Protein AF-A0AAD8ESD8-F1 (afdb_monomer_lite)

pLDDT: mean 88.78, std 8.63, range [64.62, 97.5]

Organism: Diploptera punctata (NCBI:txid6984)

Radius of gyration: 14.27 Å; chains: 1; bounding box: 31×28×37 Å

Foldseek 3Di:
DDPPDAPDDDDDDDDDDDDDDPRRQVQKDFDWDQDPVRDTDTDDIWGDPDPPDIGD

Sequence (56 aa):
VECGVSVRGPLPLVYNGLPTDKGEWPWLVAMFIKSKTASLQFQCGASLLSRTIVLT

Secondary structure (DSSP, 8-state):
---S--SS-SPP---S--PPPTTSSTTEEEEEEEPTTS-EEEEEEEEE-SSS-EE-

InterPro domains:
  IPR001254 Serine proteases, trypsin domain [PF00089] (16-56)
  IPR009003 Peptidase S1, PA clan [SSF50494] (2-56)

Structure (mmCIF, N/CA/C/O backbone):
data_AF-A0AAD8ESD8-F1
#
_entry.id   AF-A0AAD8ESD8-F1
#
loop_
_atom_site.group_PDB
_atom_site.id
_atom_site.type_symbol
_atom_site.label_atom_id
_atom_site.label_alt_id
_atom_site.label_comp_id
_atom_site.label_asym_id
_atom_site.label_entity_id
_atom_site.label_seq_id
_atom_site.pdbx_PDB_ins_code
_atom_site.Cartn_x
_atom_site.Cartn_y
_atom_site.Cartn_z
_atom_site.occupancy
_atom_site.B_iso_or_equiv
_atom_site.auth_seq_id
_atom_site.auth_comp_id
_atom_site.auth_asym_id
_atom_site.auth_atom_id
_atom_site.pdbx_PDB_model_num
ATOM 1 N N . VAL A 1 1 ? -2.996 -18.035 -10.647 1.00 72.31 1 VAL A N 1
ATOM 2 C CA . VAL A 1 1 ? -3.158 -16.625 -10.224 1.00 72.31 1 VAL A CA 1
ATOM 3 C C . VAL A 1 1 ? -1.809 -15.968 -10.383 1.00 72.31 1 VAL A C 1
ATOM 5 O O . VAL A 1 1 ? -0.840 -16.525 -9.891 1.00 72.31 1 VAL A O 1
ATOM 8 N N . GLU A 1 2 ? -1.735 -14.888 -11.147 1.00 86.25 2 GLU A N 1
ATOM 9 C CA . GLU A 1 2 ? -0.480 -14.172 -11.393 1.00 86.25 2 GLU A CA 1
ATOM 10 C C . GLU A 1 2 ? -0.260 -13.122 -10.295 1.00 86.25 2 GLU A C 1
ATOM 12 O O . GLU A 1 2 ? -1.225 -12.562 -9.770 1.00 86.25 2 GLU A O 1
ATOM 17 N N . CYS A 1 3 ? 0.997 -12.884 -9.921 1.00 91.25 3 CYS A N 1
ATOM 18 C CA . CYS A 1 3 ? 1.414 -11.862 -8.959 1.00 91.25 3 CYS A CA 1
ATOM 19 C C . CYS A 1 3 ? 2.557 -11.026 -9.553 1.00 91.25 3 CYS A C 1
ATOM 21 O O . CYS A 1 3 ? 3.220 -11.460 -10.491 1.00 91.25 3 CYS A O 1
ATOM 23 N N . GLY A 1 4 ? 2.774 -9.815 -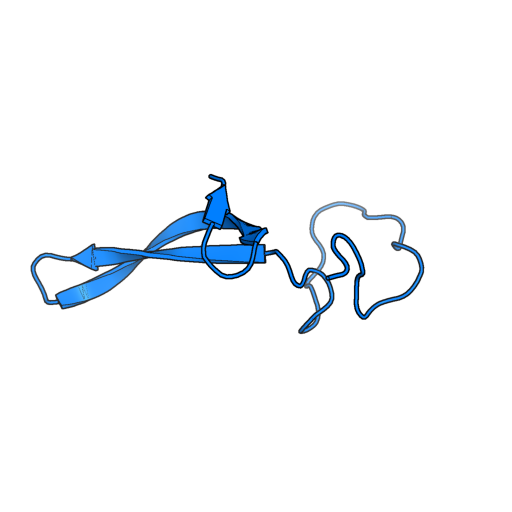9.034 1.00 90.19 4 GLY A N 1
ATOM 24 C CA . GLY A 1 4 ? 3.892 -8.960 -9.460 1.00 90.19 4 GLY A CA 1
ATOM 25 C C . GLY A 1 4 ? 3.774 -8.363 -10.869 1.00 90.19 4 GLY A C 1
ATOM 26 O O . GLY A 1 4 ? 4.730 -7.765 -11.352 1.00 90.19 4 GLY A O 1
ATOM 27 N N . VAL A 1 5 ? 2.617 -8.488 -11.526 1.00 90.00 5 VAL A N 1
ATOM 28 C CA . VAL A 1 5 ? 2.365 -7.893 -12.846 1.00 90.00 5 VAL A CA 1
ATOM 29 C C . VAL A 1 5 ? 1.794 -6.488 -12.668 1.00 90.00 5 VAL A C 1
ATOM 31 O O . VAL A 1 5 ? 0.718 -6.321 -12.093 1.00 90.00 5 VAL A O 1
ATOM 34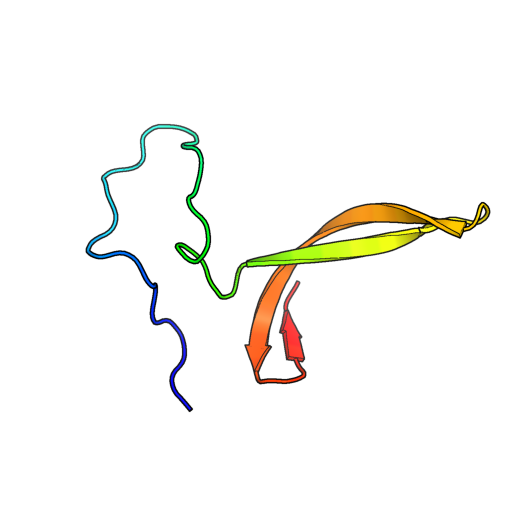 N N . SER A 1 6 ? 2.521 -5.477 -13.142 1.00 86.94 6 SER A N 1
ATOM 35 C CA . SER A 1 6 ? 2.027 -4.100 -13.223 1.00 86.94 6 SER A CA 1
ATOM 36 C C . SER A 1 6 ? 1.225 -3.890 -14.509 1.00 86.94 6 SER A C 1
ATOM 38 O O . SER A 1 6 ? 1.516 -4.500 -15.537 1.00 86.94 6 SER A O 1
ATOM 40 N N . VAL A 1 7 ? 0.227 -3.000 -14.466 1.00 82.50 7 VAL A N 1
ATOM 41 C CA . VAL A 1 7 ? -0.506 -2.560 -15.669 1.00 82.50 7 VAL A CA 1
ATOM 42 C C . VAL A 1 7 ? 0.375 -1.666 -16.556 1.00 82.50 7 VAL A C 1
ATOM 44 O O . VAL A 1 7 ? 0.104 -1.517 -17.748 1.00 82.50 7 VAL A O 1
ATOM 47 N N . ARG A 1 8 ? 1.445 -1.079 -16.003 1.00 74.12 8 ARG A N 1
ATOM 48 C CA . ARG A 1 8 ? 2.421 -0.280 -16.750 1.00 74.12 8 ARG A CA 1
ATOM 49 C C . ARG A 1 8 ? 3.641 -1.099 -17.170 1.00 74.12 8 ARG A C 1
ATOM 51 O O . ARG A 1 8 ? 4.033 -2.051 -16.503 1.00 74.12 8 ARG A O 1
ATOM 58 N N . GLY A 1 9 ? 4.214 -0.695 -18.309 1.00 68.19 9 GLY A N 1
ATOM 59 C CA . GLY A 1 9 ? 5.458 -1.225 -18.873 1.00 68.19 9 GLY A CA 1
ATOM 60 C C . GLY A 1 9 ? 6.706 -0.865 -18.045 1.00 68.19 9 GLY A C 1
ATOM 61 O O . GLY A 1 9 ? 6.578 -0.550 -16.864 1.00 68.19 9 GLY A O 1
ATOM 62 N N . PRO A 1 10 ? 7.920 -0.930 -18.627 1.00 64.62 10 PRO A N 1
ATOM 63 C CA . PRO A 1 10 ? 9.174 -0.845 -17.877 1.00 64.62 10 PRO A CA 1
ATOM 64 C C . PRO A 1 10 ? 9.243 0.394 -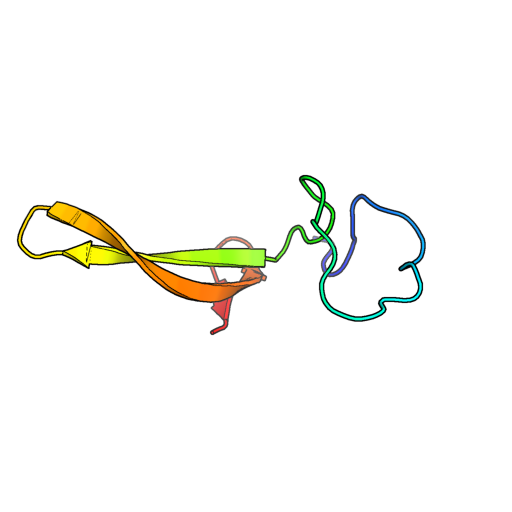16.982 1.00 64.62 10 PRO A C 1
ATOM 66 O O . PRO A 1 10 ? 8.858 1.493 -17.382 1.00 64.62 10 PRO A O 1
ATOM 69 N N . LEU A 1 11 ? 9.745 0.183 -15.766 1.00 71.25 11 LEU A N 1
ATOM 70 C CA . LEU A 1 11 ? 9.823 1.209 -14.736 1.00 71.25 11 LEU A CA 1
ATOM 71 C C . LEU A 1 11 ? 10.690 2.380 -15.218 1.00 71.25 11 LEU A C 1
ATOM 73 O O . LEU A 1 11 ? 11.844 2.153 -15.599 1.00 71.25 11 LEU A O 1
ATOM 77 N N . PRO A 1 12 ? 10.174 3.622 -15.207 1.00 71.75 12 PRO A N 1
ATOM 78 C CA . PRO A 1 12 ? 10.997 4.781 -15.505 1.00 71.75 12 PRO A CA 1
ATOM 79 C C 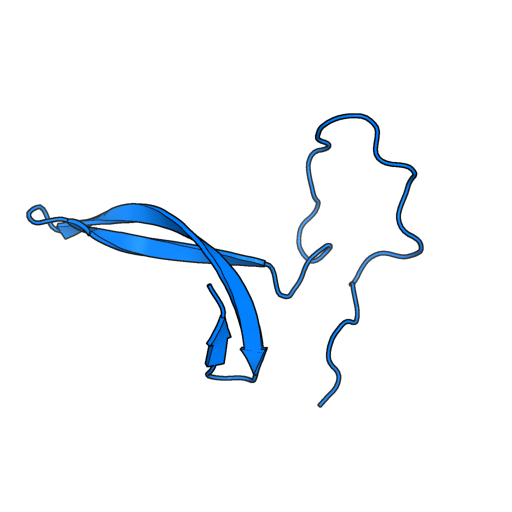. PRO A 1 12 ? 12.086 4.932 -14.437 1.00 71.75 12 PRO A C 1
ATOM 81 O O . PRO A 1 12 ? 11.927 4.504 -13.293 1.00 71.75 12 PRO A O 1
ATOM 84 N N . LEU A 1 13 ? 13.195 5.576 -14.800 1.00 74.19 13 LEU A N 1
ATOM 85 C CA . LEU A 1 13 ? 14.200 5.986 -13.822 1.00 74.19 13 LEU A CA 1
ATOM 86 C C . LEU A 1 13 ? 13.559 6.995 -12.859 1.00 74.19 13 LEU A C 1
ATOM 88 O O . LEU A 1 13 ? 13.174 8.091 -13.265 1.00 74.19 13 LEU A O 1
ATOM 92 N N . VAL A 1 14 ? 13.419 6.610 -11.591 1.00 74.50 14 VAL A N 1
ATOM 93 C CA . VAL A 1 14 ? 12.808 7.453 -10.561 1.00 74.50 14 VAL A CA 1
ATOM 94 C C . VAL A 1 14 ? 13.880 8.352 -9.942 1.00 74.50 14 VAL A C 1
ATOM 96 O O . VAL A 1 14 ? 14.840 7.867 -9.347 1.00 74.50 14 VAL A O 1
ATOM 99 N N . TYR A 1 15 ? 13.698 9.667 -10.055 1.00 77.06 15 TYR A N 1
ATOM 100 C CA . TYR A 1 15 ? 14.427 10.671 -9.279 1.00 77.06 15 TYR A CA 1
ATOM 101 C C . TYR A 1 15 ? 13.430 11.353 -8.331 1.00 77.06 15 TYR A C 1
ATOM 103 O O . TYR A 1 15 ? 12.443 11.922 -8.794 1.00 77.06 15 TYR A O 1
ATOM 111 N N . ASN A 1 16 ? 13.669 11.284 -7.016 1.00 84.06 16 ASN A N 1
ATOM 112 C CA . ASN A 1 16 ? 12.726 11.671 -5.948 1.00 84.06 16 ASN A CA 1
ATOM 113 C C . ASN A 1 16 ? 11.416 10.855 -5.950 1.00 84.06 16 ASN A C 1
ATOM 115 O O . ASN A 1 16 ? 11.436 9.647 -6.158 1.00 84.06 16 ASN A O 1
ATOM 119 N N . GLY A 1 17 ? 10.285 11.491 -5.635 1.00 78.81 17 GLY A N 1
ATOM 120 C CA . GLY A 1 17 ? 8.955 10.900 -5.727 1.00 78.81 17 GLY A CA 1
ATOM 121 C C 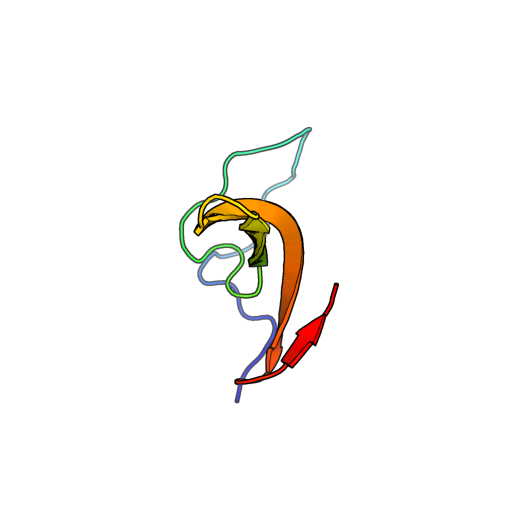. GLY A 1 17 ? 8.249 11.383 -6.987 1.00 78.81 17 GLY A C 1
ATOM 122 O O . GLY A 1 17 ? 8.275 12.574 -7.295 1.00 78.81 17 GLY A O 1
ATOM 123 N N . LEU A 1 18 ? 7.600 10.461 -7.693 1.00 84.94 18 LEU A N 1
ATOM 124 C CA . LEU A 1 18 ? 6.738 10.761 -8.830 1.00 84.94 18 LEU A CA 1
ATOM 125 C C . LEU A 1 18 ? 5.299 10.352 -8.490 1.00 84.94 18 LEU A C 1
ATOM 127 O O . LEU A 1 18 ? 5.103 9.375 -7.761 1.00 84.94 18 LEU A O 1
ATOM 131 N N . PRO A 1 19 ? 4.288 11.084 -8.987 1.00 85.56 19 PRO A N 1
ATOM 132 C CA . PRO A 1 19 ? 2.911 10.630 -8.894 1.00 85.56 19 PRO A CA 1
ATOM 133 C C . PRO A 1 19 ? 2.768 9.291 -9.618 1.00 85.56 19 PRO A C 1
ATOM 135 O O . PRO A 1 19 ? 3.391 9.065 -10.655 1.00 85.56 19 PRO A O 1
ATOM 138 N N . THR A 1 20 ? 1.944 8.416 -9.056 1.00 86.19 20 THR A N 1
ATOM 139 C CA . THR A 1 20 ? 1.642 7.116 -9.646 1.00 86.19 20 THR A CA 1
ATOM 140 C C . THR A 1 20 ? 0.267 7.133 -10.294 1.00 86.19 20 THR A C 1
ATOM 142 O O . THR A 1 20 ? -0.663 7.769 -9.790 1.00 86.19 20 THR A O 1
ATOM 145 N N . ASP A 1 21 ? 0.133 6.416 -11.402 1.00 86.56 21 ASP A N 1
ATOM 146 C CA . ASP A 1 21 ? -1.137 6.235 -12.084 1.00 86.56 21 ASP A CA 1
ATOM 147 C C . ASP A 1 21 ? -1.907 5.026 -11.544 1.00 86.56 21 ASP A C 1
ATOM 149 O O . ASP A 1 21 ? -1.364 4.077 -10.969 1.00 86.56 21 ASP A O 1
ATOM 153 N N . LYS A 1 22 ? -3.227 5.044 -11.738 1.00 85.88 22 LYS A N 1
ATOM 154 C CA . LYS A 1 22 ? -4.097 3.962 -11.273 1.00 85.88 22 LYS A CA 1
ATOM 155 C C . LYS A 1 22 ? -3.672 2.625 -11.893 1.00 85.88 22 LYS A C 1
ATOM 157 O O . LYS A 1 22 ? -3.672 2.470 -13.109 1.00 85.88 22 LYS A O 1
ATOM 162 N N . GLY A 1 23 ? -3.393 1.639 -11.040 1.00 86.81 23 GLY A N 1
ATOM 163 C CA . GLY A 1 23 ? -3.008 0.287 -11.460 1.00 86.81 23 GLY A CA 1
ATOM 164 C C . GLY A 1 23 ? -1.519 0.114 -11.776 1.00 86.81 23 GLY A C 1
ATOM 165 O O . GLY A 1 23 ? -1.108 -0.987 -12.128 1.00 86.81 23 GLY A O 1
ATOM 166 N N . GLU A 1 24 ? -0.696 1.150 -11.619 1.00 89.12 24 GLU A N 1
ATOM 167 C CA . GLU A 1 24 ? 0.759 1.039 -11.787 1.00 89.12 24 GLU A CA 1
ATOM 168 C C . GLU A 1 24 ? 1.399 0.164 -10.699 1.00 89.12 24 GLU A C 1
ATOM 170 O O . GLU A 1 24 ? 2.303 -0.617 -10.979 1.00 89.12 24 GLU A O 1
ATOM 175 N N . TRP A 1 25 ? 0.848 0.194 -9.486 1.00 91.00 25 TRP A N 1
ATOM 176 C CA . TRP A 1 25 ? 1.232 -0.703 -8.395 1.00 91.00 25 TRP A CA 1
ATOM 177 C C . TRP A 1 25 ? -0.007 -1.422 -7.852 1.00 91.00 25 TRP A C 1
ATOM 179 O O . TRP A 1 25 ? -0.545 -1.016 -6.823 1.00 91.00 25 TRP A O 1
ATOM 189 N N . PRO A 1 26 ? -0.506 -2.478 -8.530 1.00 92.44 26 PRO A N 1
ATOM 190 C CA . PRO A 1 26 ? -1.766 -3.134 -8.160 1.00 92.44 26 PRO A CA 1
ATOM 191 C C . PRO A 1 26 ? -1.785 -3.720 -6.747 1.00 92.44 26 PRO A C 1
ATOM 193 O O . PRO A 1 26 ? -2.850 -3.915 -6.169 1.00 92.44 26 PRO A O 1
ATOM 196 N N . TRP A 1 27 ? -0.608 -4.022 -6.202 1.00 94.81 27 TRP A N 1
ATOM 197 C CA . TRP A 1 27 ? -0.450 -4.543 -4.850 1.00 94.81 27 TRP A CA 1
ATOM 198 C C . TRP A 1 27 ? -0.363 -3.457 -3.776 1.00 94.81 27 TRP A C 1
ATOM 200 O O . TRP A 1 27 ? -0.374 -3.812 -2.603 1.00 94.81 27 TRP A O 1
ATOM 210 N N . LEU A 1 28 ? -0.287 -2.167 -4.125 1.00 95.19 28 LEU A N 1
ATOM 211 C CA . LEU A 1 28 ? -0.246 -1.081 -3.146 1.00 95.19 28 LEU A CA 1
ATOM 212 C C . LEU A 1 28 ? -1.605 -0.938 -2.445 1.00 95.19 28 LEU A C 1
ATOM 214 O O . LEU A 1 28 ? -2.624 -0.664 -3.078 1.00 95.19 28 LEU A O 1
ATOM 218 N N . VAL A 1 29 ? -1.607 -1.085 -1.122 1.00 96.50 29 VAL A N 1
ATOM 219 C CA . VAL A 1 29 ? -2.797 -0.993 -0.269 1.00 96.50 29 VAL A CA 1
ATOM 220 C C . VAL A 1 29 ? -2.624 0.135 0.743 1.00 96.50 29 VAL A C 1
ATOM 222 O O . VAL A 1 29 ? -1.553 0.299 1.320 1.00 96.50 29 VAL A O 1
ATOM 225 N N . ALA A 1 30 ? -3.693 0.890 0.995 1.00 96.31 30 ALA A N 1
ATOM 226 C CA . ALA A 1 30 ? -3.761 1.864 2.080 1.00 96.31 30 ALA A CA 1
ATOM 227 C C . ALA A 1 30 ? -4.548 1.279 3.261 1.00 96.31 30 ALA A C 1
ATOM 229 O O . ALA A 1 30 ? -5.702 0.873 3.105 1.00 96.31 30 ALA A O 1
ATOM 230 N N . MET A 1 31 ? -3.928 1.235 4.440 1.00 96.31 31 MET A N 1
ATOM 231 C CA . MET A 1 31 ? -4.541 0.717 5.657 1.00 96.31 31 MET A CA 1
ATOM 232 C C . MET A 1 31 ? -5.132 1.862 6.477 1.00 96.31 31 MET A C 1
ATOM 234 O O . MET A 1 31 ? -4.431 2.798 6.870 1.00 96.31 31 MET A O 1
ATOM 238 N N . PHE A 1 32 ? -6.434 1.767 6.743 1.00 96.12 32 PHE A N 1
ATOM 239 C CA . PHE A 1 32 ? -7.173 2.742 7.536 1.00 96.12 32 PHE A CA 1
ATOM 240 C C . PHE A 1 32 ? -7.636 2.124 8.850 1.00 96.12 32 PHE A C 1
ATOM 242 O O . PHE A 1 32 ? -8.181 1.020 8.868 1.00 96.12 32 PHE A O 1
ATOM 249 N N . ILE A 1 33 ? -7.476 2.867 9.942 1.00 94.69 33 ILE A N 1
ATOM 250 C CA . ILE A 1 33 ? -8.009 2.504 11.253 1.00 94.69 33 ILE A CA 1
ATOM 251 C C . ILE A 1 33 ? -9.250 3.347 11.525 1.00 94.69 33 ILE A C 1
ATOM 253 O O . ILE A 1 33 ? -9.283 4.555 11.280 1.00 94.69 33 ILE A O 1
ATOM 257 N N . LYS A 1 34 ? -10.293 2.699 12.043 1.00 95.75 34 LYS A N 1
ATOM 258 C CA . LYS A 1 34 ? -11.497 3.389 12.494 1.00 95.75 34 LYS A CA 1
ATOM 259 C C . LYS A 1 34 ? -11.202 4.123 13.800 1.00 95.75 34 LYS A C 1
ATOM 261 O O . LYS A 1 34 ? -10.819 3.512 14.796 1.00 95.75 34 LYS A O 1
ATOM 266 N N . SER A 1 35 ? -11.407 5.432 13.801 1.00 89.62 35 SER A N 1
ATOM 267 C CA . SER A 1 35 ? -11.280 6.260 14.993 1.00 89.62 35 SER A CA 1
ATOM 268 C C . SER A 1 35 ? -12.466 6.058 15.943 1.00 89.62 35 SER A C 1
ATOM 270 O O . SER A 1 35 ? -13.518 5.525 15.576 1.00 89.62 35 SER A O 1
ATOM 272 N N . LYS A 1 36 ? -12.327 6.559 17.176 1.00 89.75 36 LYS A N 1
ATOM 273 C CA . LYS A 1 36 ? -13.419 6.585 18.164 1.00 89.75 36 LYS A CA 1
ATOM 274 C C . LYS A 1 36 ? -14.650 7.361 17.675 1.00 89.75 36 LYS A C 1
ATOM 276 O O . LYS A 1 36 ? -15.756 7.065 18.106 1.00 89.75 36 LYS A O 1
ATOM 281 N N . THR A 1 37 ? -14.471 8.314 16.758 1.00 91.19 37 THR A N 1
ATOM 282 C CA . THR A 1 37 ? -15.546 9.116 16.148 1.00 91.19 37 THR A CA 1
ATOM 283 C C . THR A 1 37 ? -16.053 8.525 14.829 1.00 91.19 37 THR A C 1
ATOM 285 O O . THR A 1 37 ? -16.711 9.210 14.054 1.00 91.19 37 THR A O 1
ATOM 288 N N . ALA A 1 38 ? -15.755 7.247 14.565 1.00 87.00 38 ALA A N 1
ATOM 289 C CA . ALA A 1 38 ? -16.135 6.504 13.365 1.00 87.00 38 ALA A CA 1
ATOM 290 C C . ALA A 1 38 ? -15.558 7.029 12.034 1.00 87.00 38 ALA A C 1
ATOM 292 O O . ALA A 1 38 ? -15.948 6.537 10.977 1.00 87.00 38 ALA A O 1
ATOM 293 N N . SER A 1 39 ? -14.590 7.950 12.064 1.00 93.69 39 SER A N 1
ATOM 294 C CA . SER A 1 39 ? -13.841 8.352 10.868 1.00 93.69 39 SER 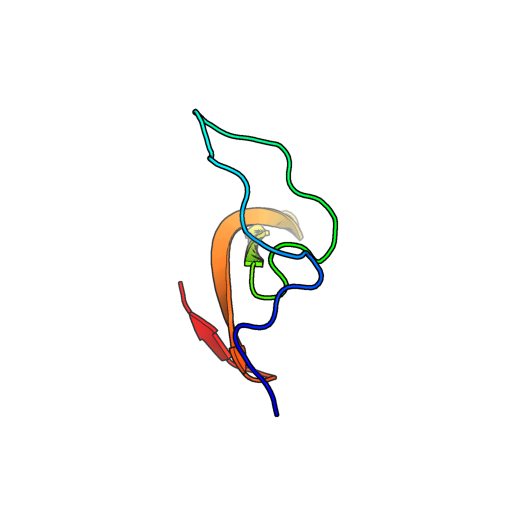A CA 1
ATOM 295 C C . SER A 1 39 ? -12.747 7.334 10.525 1.00 93.69 39 SER A C 1
ATOM 297 O O . SER A 1 39 ? -12.149 6.731 11.416 1.00 93.69 39 SER A O 1
ATOM 299 N N . LEU A 1 40 ? -12.472 7.137 9.234 1.00 95.00 40 LEU A N 1
ATOM 300 C CA . LEU A 1 40 ? -11.341 6.330 8.769 1.00 95.00 40 LEU A CA 1
ATOM 301 C C . LEU A 1 40 ? -10.089 7.207 8.720 1.00 95.00 40 LEU A C 1
ATOM 303 O O . LEU A 1 40 ? -10.084 8.231 8.041 1.00 95.00 40 LEU A O 1
ATOM 307 N N . GLN A 1 41 ? -9.042 6.813 9.442 1.00 95.56 41 GLN A N 1
ATOM 308 C CA . GLN A 1 41 ? -7.754 7.506 9.460 1.00 95.56 41 GLN A CA 1
ATOM 309 C C . GLN A 1 41 ? -6.698 6.632 8.800 1.00 95.56 41 GLN A C 1
ATOM 311 O O . GLN A 1 41 ? -6.562 5.461 9.151 1.00 95.56 41 GLN A O 1
ATOM 316 N N . PHE A 1 42 ? -5.971 7.194 7.836 1.00 94.75 42 PHE A N 1
ATOM 317 C CA . PHE A 1 42 ? -4.848 6.503 7.214 1.00 94.75 42 PHE A CA 1
ATOM 318 C C . PHE A 1 42 ? -3.760 6.246 8.261 1.00 94.75 42 PHE A C 1
ATOM 320 O O . PHE A 1 42 ? -3.387 7.160 8.994 1.00 94.75 42 PHE A O 1
ATOM 327 N N . GLN A 1 43 ? -3.255 5.015 8.313 1.00 95.12 43 GLN A N 1
ATOM 328 C CA . GLN A 1 43 ? -2.229 4.610 9.271 1.00 95.12 43 GLN A CA 1
ATOM 329 C C . GLN A 1 43 ? -0.923 4.206 8.584 1.00 95.12 43 GLN A C 1
ATOM 331 O O . GLN A 1 43 ? 0.146 4.639 9.010 1.00 95.12 43 GLN A O 1
ATOM 336 N N . CYS A 1 44 ? -0.994 3.360 7.556 1.00 96.25 44 CYS A N 1
ATOM 337 C CA . CYS A 1 44 ? 0.180 2.858 6.847 1.00 96.25 44 CYS A CA 1
ATOM 338 C C . CYS A 1 44 ? -0.165 2.364 5.436 1.00 96.25 44 CYS A C 1
ATOM 340 O O . CYS A 1 44 ? -1.332 2.191 5.074 1.00 96.25 44 CYS A O 1
ATOM 342 N N . GLY A 1 45 ? 0.878 2.148 4.635 1.00 96.81 45 GLY A N 1
ATOM 343 C CA . GLY A 1 45 ? 0.793 1.384 3.395 1.00 96.81 45 GLY A CA 1
ATOM 344 C C . GLY A 1 45 ? 1.031 -0.104 3.649 1.00 96.81 45 GLY A C 1
ATOM 345 O O . GLY A 1 45 ? 1.636 -0.473 4.650 1.00 96.81 45 GLY A O 1
ATOM 346 N N . ALA A 1 46 ? 0.568 -0.948 2.734 1.00 97.50 46 ALA A N 1
ATOM 347 C CA . ALA A 1 46 ? 0.737 -2.393 2.791 1.00 97.50 46 ALA A CA 1
ATOM 348 C C . ALA A 1 46 ? 0.774 -3.002 1.375 1.00 97.50 46 ALA A C 1
ATOM 350 O O . ALA A 1 46 ? 0.495 -2.315 0.390 1.00 97.50 46 ALA A O 1
ATOM 351 N N . SER A 1 47 ? 1.115 -4.288 1.269 1.00 97.31 47 SER A N 1
ATOM 352 C CA . SER A 1 47 ? 1.197 -5.032 0.004 1.00 97.31 47 SER A CA 1
ATOM 353 C C . SER A 1 47 ? 0.209 -6.197 -0.047 1.00 97.31 47 SER A C 1
ATOM 355 O O . SER A 1 47 ? 0.204 -7.053 0.838 1.00 97.31 47 SER A O 1
ATOM 357 N N . LEU A 1 48 ? -0.610 -6.267 -1.099 1.00 96.38 48 LEU A N 1
ATOM 358 C CA . LEU A 1 48 ? -1.512 -7.392 -1.356 1.00 96.38 48 LEU A CA 1
ATOM 359 C C . LEU A 1 48 ? -0.720 -8.611 -1.854 1.00 96.38 48 LEU A C 1
ATOM 361 O O . LEU A 1 48 ? -0.159 -8.584 -2.948 1.00 96.38 48 LEU A O 1
ATOM 365 N N . LEU A 1 49 ? -0.701 -9.690 -1.071 1.00 95.75 49 LEU A N 1
ATOM 366 C CA . LEU A 1 49 ? 0.009 -10.928 -1.422 1.00 95.75 49 LEU A CA 1
ATOM 367 C C . LEU A 1 49 ? -0.901 -11.962 -2.085 1.00 95.75 49 LEU A C 1
ATOM 369 O O . LEU A 1 49 ? -0.477 -12.729 -2.947 1.00 95.75 49 LEU A O 1
ATOM 373 N N . SER A 1 50 ? -2.159 -12.013 -1.657 1.00 94.56 50 SER A N 1
ATOM 374 C CA . SER A 1 50 ? -3.162 -12.934 -2.186 1.00 94.56 50 SER A CA 1
ATOM 375 C C . SER A 1 50 ? -4.548 -12.304 -2.097 1.00 94.56 50 SER A C 1
ATOM 377 O O . SER A 1 50 ? -4.695 -11.166 -1.666 1.00 94.56 50 SER A O 1
ATOM 379 N N . ARG A 1 51 ? -5.595 -13.046 -2.470 1.00 93.50 51 ARG A N 1
ATOM 380 C CA . ARG A 1 51 ? -6.982 -12.548 -2.438 1.00 93.50 51 ARG A CA 1
ATOM 381 C C . ARG A 1 51 ? -7.439 -12.075 -1.050 1.00 93.50 51 ARG A C 1
ATOM 383 O O . ARG A 1 51 ? -8.399 -11.318 -0.978 1.00 93.50 51 ARG A O 1
ATOM 390 N N . THR A 1 52 ? -6.793 -12.529 0.024 1.00 95.62 52 THR A N 1
ATOM 391 C CA . THR A 1 52 ? -7.210 -12.254 1.410 1.00 95.62 52 THR A CA 1
ATOM 392 C C . THR A 1 52 ? -6.056 -11.911 2.353 1.00 95.62 52 THR A C 1
ATOM 394 O O . THR A 1 52 ? -6.296 -11.712 3.541 1.00 95.62 52 THR A O 1
ATOM 397 N N . ILE A 1 53 ? -4.813 -11.849 1.863 1.00 96.69 53 ILE A N 1
ATOM 398 C CA . ILE A 1 53 ? -3.625 -11.604 2.694 1.00 96.69 53 ILE A CA 1
ATOM 399 C C . ILE A 1 53 ? -2.955 -10.304 2.265 1.00 96.69 53 ILE A C 1
ATOM 401 O O . ILE A 1 53 ? -2.643 -10.112 1.087 1.00 96.69 53 ILE A O 1
ATOM 405 N N . VAL A 1 54 ? -2.687 -9.453 3.254 1.00 97.25 54 VAL A N 1
ATOM 406 C CA . VAL A 1 54 ? -1.971 -8.184 3.125 1.00 97.25 54 VAL A CA 1
ATOM 407 C C . VAL A 1 54 ? -0.773 -8.196 4.081 1.00 97.25 54 VAL A C 1
ATOM 409 O O . VAL A 1 54 ? -0.913 -8.609 5.230 1.00 97.25 54 VAL A O 1
ATOM 412 N N . LEU A 1 55 ? 0.392 -7.761 3.600 1.00 96.81 55 LEU A N 1
ATOM 413 C CA . LEU A 1 55 ? 1.645 -7.643 4.354 1.00 96.81 55 LEU A CA 1
ATOM 414 C C . LEU A 1 55 ? 1.948 -6.171 4.651 1.00 96.81 55 LEU A C 1
ATOM 416 O O . LEU A 1 55 ? 1.873 -5.350 3.739 1.00 96.81 55 LEU A O 1
ATOM 420 N N . THR A 1 56 ? 2.317 -5.853 5.892 1.00 93.50 56 THR A N 1
ATOM 421 C CA . THR A 1 56 ? 2.711 -4.510 6.343 1.00 93.50 56 THR A CA 1
ATOM 422 C C . THR A 1 56 ? 3.923 -4.570 7.254 1.00 93.50 56 THR A C 1
ATOM 424 O O . THR A 1 56 ? 4.172 -5.656 7.823 1.00 93.50 56 THR A O 1
#